Protein AF-A0A7V1H2S7-F1 (afdb_monomer_lite)

pLDDT: mean 94.38, std 7.22, range [58.91, 98.38]

Structure (mmCIF, N/CA/C/O backbone):
data_AF-A0A7V1H2S7-F1
#
_entry.id   AF-A0A7V1H2S7-F1
#
loop_
_atom_site.group_PDB
_atom_site.id
_atom_site.type_symbol
_atom_site.label_atom_id
_atom_site.label_alt_id
_atom_site.label_comp_id
_atom_site.label_asym_id
_atom_site.label_entity_id
_atom_site.label_seq_id
_atom_site.pdbx_PDB_ins_code
_atom_site.Cartn_x
_atom_site.Cartn_y
_atom_site.Cartn_z
_atom_site.occupancy
_atom_site.B_iso_or_equiv
_atom_site.auth_seq_id
_atom_site.auth_comp_id
_atom_site.auth_asym_id
_atom_site.auth_atom_id
_atom_site.pdbx_PDB_model_num
ATOM 1 N N . MET A 1 1 ? 0.402 -9.601 0.481 1.00 65.44 1 MET A N 1
ATOM 2 C CA . MET A 1 1 ? 0.838 -9.613 1.892 1.00 65.44 1 MET A CA 1
ATOM 3 C C . MET A 1 1 ? 0.077 -8.519 2.628 1.00 65.44 1 MET A C 1
ATOM 5 O O . MET A 1 1 ? 0.128 -7.381 2.176 1.00 65.44 1 MET A O 1
ATOM 9 N N . LEU A 1 2 ? -0.687 -8.859 3.667 1.00 79.81 2 LEU A N 1
ATOM 10 C CA . LEU A 1 2 ? -1.439 -7.904 4.492 1.00 79.81 2 LEU A CA 1
ATOM 11 C C . LEU A 1 2 ? -0.953 -8.026 5.936 1.00 79.81 2 LEU A C 1
ATOM 13 O O . LEU A 1 2 ? -0.619 -9.126 6.366 1.00 79.81 2 LEU A O 1
ATOM 17 N N . HIS A 1 3 ? -0.898 -6.906 6.658 1.00 83.94 3 HIS A N 1
ATOM 18 C CA . HIS A 1 3 ? -0.468 -6.825 8.065 1.00 83.94 3 HIS A CA 1
ATOM 19 C C . HIS A 1 3 ? 0.950 -7.337 8.378 1.00 83.94 3 HIS A C 1
ATOM 21 O O . HIS A 1 3 ? 1.317 -7.465 9.543 1.00 83.94 3 HIS A O 1
ATOM 27 N N . THR A 1 4 ? 1.770 -7.601 7.368 1.00 92.94 4 THR A N 1
ATOM 28 C CA . THR A 1 4 ? 3.176 -7.974 7.533 1.00 92.94 4 THR A CA 1
ATOM 29 C C . THR A 1 4 ? 4.074 -6.745 7.531 1.00 92.94 4 THR A C 1
ATOM 31 O O . THR A 1 4 ? 3.694 -5.696 7.014 1.00 92.94 4 THR A O 1
ATOM 34 N N . LYS A 1 5 ? 5.304 -6.882 8.042 1.00 94.00 5 LYS A N 1
ATOM 35 C CA . LYS A 1 5 ? 6.319 -5.819 7.970 1.00 94.00 5 LYS A CA 1
ATOM 36 C C . LYS A 1 5 ? 6.494 -5.291 6.541 1.00 94.00 5 LYS A C 1
ATOM 38 O O . LYS A 1 5 ? 6.441 -4.092 6.326 1.00 94.00 5 LYS A O 1
ATOM 43 N N . GLU A 1 6 ? 6.575 -6.192 5.565 1.00 93.19 6 GLU A N 1
ATOM 44 C CA . GLU A 1 6 ? 6.689 -5.853 4.139 1.00 93.19 6 GLU A CA 1
ATOM 45 C C . GLU A 1 6 ? 5.517 -5.006 3.627 1.00 93.19 6 GLU A C 1
ATOM 47 O O . GLU A 1 6 ? 5.722 -4.084 2.847 1.00 93.19 6 GLU A O 1
ATOM 52 N N . HIS A 1 7 ? 4.291 -5.274 4.088 1.00 94.69 7 HIS A N 1
ATOM 53 C CA . HIS A 1 7 ? 3.136 -4.458 3.722 1.00 94.69 7 HIS A CA 1
ATOM 54 C C . HIS A 1 7 ? 3.272 -3.021 4.236 1.00 94.69 7 HIS A C 1
ATOM 56 O O . HIS A 1 7 ? 3.011 -2.081 3.490 1.00 94.69 7 HIS A O 1
ATOM 62 N N . TYR A 1 8 ? 3.684 -2.851 5.495 1.00 96.50 8 TYR A N 1
ATOM 63 C CA . TYR A 1 8 ? 3.861 -1.529 6.098 1.00 96.50 8 TYR A CA 1
ATOM 64 C C . TYR A 1 8 ? 5.069 -0.781 5.528 1.00 96.50 8 TYR A C 1
ATOM 66 O O . TYR A 1 8 ? 4.984 0.425 5.323 1.00 96.50 8 TYR A O 1
ATOM 74 N N . ASP A 1 9 ? 6.161 -1.484 5.226 1.00 96.50 9 ASP A N 1
ATOM 75 C CA . ASP A 1 9 ? 7.335 -0.902 4.571 1.00 96.50 9 ASP A CA 1
ATOM 76 C C . ASP A 1 9 ? 6.954 -0.367 3.180 1.00 96.50 9 ASP A C 1
ATOM 78 O O . ASP A 1 9 ? 7.253 0.781 2.849 1.00 96.50 9 ASP A O 1
ATOM 82 N N . LEU A 1 10 ? 6.209 -1.161 2.403 1.00 96.69 10 LEU A N 1
ATOM 83 C CA . LEU A 1 10 ? 5.718 -0.764 1.085 1.00 96.69 10 LEU A CA 1
ATOM 84 C C . LEU A 1 10 ? 4.710 0.392 1.160 1.00 96.69 10 LEU A C 1
ATOM 86 O O . LEU A 1 10 ? 4.757 1.301 0.337 1.00 96.69 10 LEU A O 1
ATOM 90 N N . MET A 1 11 ? 3.816 0.374 2.152 1.00 97.50 11 MET A N 1
ATOM 91 C CA . MET A 1 11 ? 2.879 1.467 2.424 1.00 97.50 11 MET A CA 1
ATOM 92 C C . MET A 1 11 ? 3.613 2.764 2.766 1.00 97.50 11 MET A C 1
ATOM 94 O O . MET A 1 11 ? 3.279 3.808 2.232 1.00 97.50 11 MET A O 1
ATOM 98 N N . ASN A 1 12 ? 4.641 2.706 3.612 1.00 98.00 12 ASN A N 1
ATOM 99 C CA . ASN A 1 12 ? 5.436 3.877 3.976 1.00 98.00 12 ASN A CA 1
ATOM 100 C C . ASN A 1 12 ? 6.205 4.446 2.775 1.00 98.00 12 ASN A C 1
ATOM 102 O O . ASN A 1 12 ? 6.335 5.659 2.638 1.00 98.00 12 ASN A O 1
ATOM 106 N N . GLN A 1 13 ? 6.721 3.582 1.898 1.00 98.00 13 GLN A N 1
ATOM 107 C CA . GLN A 1 13 ? 7.336 4.031 0.653 1.00 98.00 13 GLN A CA 1
ATOM 108 C C . GLN A 1 13 ? 6.308 4.728 -0.249 1.00 98.00 13 GLN A C 1
ATOM 110 O O . GLN A 1 13 ? 6.554 5.844 -0.699 1.00 98.00 13 GLN A O 1
ATOM 115 N N . PHE A 1 14 ? 5.141 4.110 -0.437 1.00 98.25 14 PHE A N 1
ATOM 116 C CA . PHE A 1 14 ? 4.044 4.690 -1.206 1.00 98.25 14 PHE A CA 1
ATOM 117 C C . PHE A 1 14 ? 3.590 6.044 -0.636 1.00 98.25 14 PHE A C 1
ATOM 119 O O . PHE A 1 14 ? 3.514 7.019 -1.374 1.00 98.25 14 PHE A O 1
ATOM 126 N N . ASP A 1 15 ? 3.376 6.147 0.679 1.00 98.19 15 ASP A N 1
ATOM 127 C CA . ASP A 1 15 ? 2.952 7.385 1.347 1.00 98.19 15 ASP A CA 1
ATOM 128 C C . ASP A 1 15 ? 3.958 8.535 1.136 1.00 98.19 15 ASP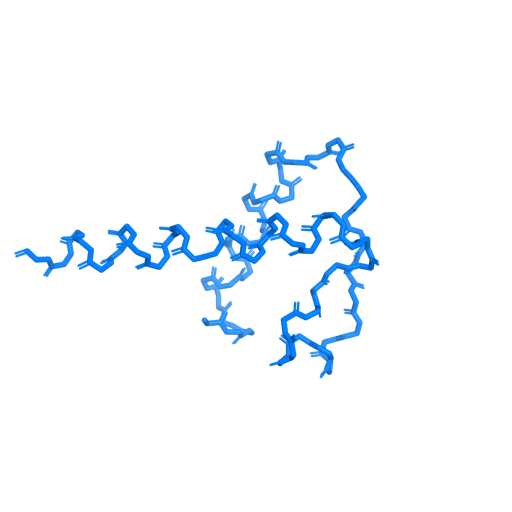 A C 1
ATOM 130 O O . ASP A 1 15 ? 3.572 9.700 1.057 1.00 98.19 15 ASP A O 1
ATOM 134 N N . LYS A 1 16 ? 5.256 8.228 1.018 1.00 98.12 16 LYS A N 1
ATOM 135 C CA . LYS A 1 1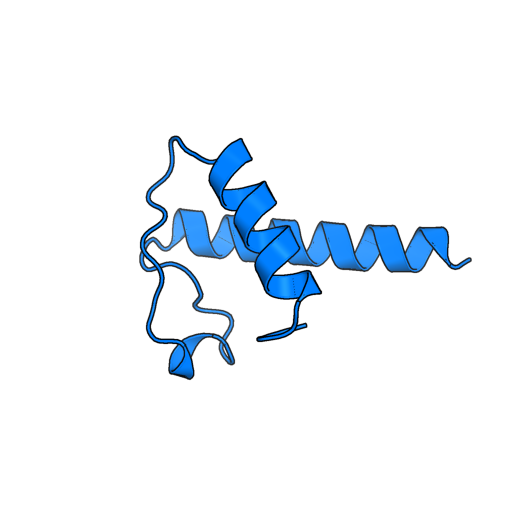6 ? 6.292 9.230 0.719 1.00 98.12 16 LYS A CA 1
ATOM 136 C C . LYS A 1 16 ? 6.257 9.669 -0.743 1.00 98.12 16 LYS A C 1
ATOM 138 O O . LYS A 1 16 ? 6.279 10.869 -1.018 1.00 98.12 16 LYS A O 1
ATOM 143 N N . GLU A 1 17 ? 6.210 8.710 -1.665 1.00 98.00 17 GLU A N 1
ATOM 144 C CA . GLU A 1 17 ? 6.220 8.956 -3.115 1.00 98.00 17 GLU A CA 1
ATOM 145 C C . GLU A 1 17 ? 4.951 9.677 -3.589 1.00 98.00 17 GLU A C 1
ATOM 147 O O . GLU A 1 17 ? 5.015 10.562 -4.441 1.00 98.00 17 GLU A O 1
ATOM 152 N N . PHE A 1 18 ? 3.808 9.347 -2.987 1.00 97.69 18 PHE A N 1
ATOM 153 C CA . PHE A 1 18 ? 2.487 9.883 -3.311 1.00 97.69 18 PHE A CA 1
ATOM 154 C C . PHE A 1 18 ? 1.969 10.824 -2.217 1.00 97.69 18 PHE A C 1
ATOM 156 O O . PHE A 1 18 ? 0.765 10.935 -2.002 1.00 97.69 18 PHE A O 1
ATOM 163 N N . SER A 1 19 ? 2.874 11.540 -1.540 1.00 97.62 19 SER A N 1
ATOM 164 C CA . SER A 1 19 ? 2.554 12.475 -0.444 1.00 97.62 19 SER A CA 1
ATOM 165 C C . SER A 1 19 ? 1.615 13.625 -0.834 1.00 97.62 19 SER A C 1
ATOM 167 O O . SER A 1 19 ? 1.059 14.286 0.038 1.00 97.62 19 SER A O 1
ATOM 169 N N . TYR A 1 20 ? 1.418 13.855 -2.133 1.00 97.19 20 TYR A N 1
ATOM 170 C CA . TYR A 1 20 ? 0.470 14.825 -2.683 1.00 97.19 20 TYR A CA 1
ATOM 171 C C . TYR A 1 20 ? -0.971 14.292 -2.805 1.00 97.19 20 TYR A C 1
ATOM 173 O O . TYR A 1 20 ? -1.871 15.063 -3.133 1.00 97.19 20 TYR A O 1
ATOM 181 N N . MET A 1 21 ? -1.202 12.997 -2.570 1.00 97.44 21 MET A N 1
ATOM 182 C CA . MET A 1 21 ? -2.525 12.362 -2.608 1.00 97.44 21 MET A CA 1
ATOM 183 C C . MET A 1 21 ? -3.192 12.373 -1.224 1.00 97.44 21 MET A C 1
ATOM 185 O O . MET A 1 21 ? -2.557 12.640 -0.204 1.00 97.44 21 MET A O 1
ATOM 189 N N . ARG A 1 22 ? -4.483 12.020 -1.157 1.00 97.50 22 ARG A N 1
ATOM 190 C CA . ARG A 1 22 ? -5.159 11.763 0.123 1.00 97.50 22 ARG A CA 1
ATOM 191 C C . ARG A 1 22 ? -4.776 10.377 0.643 1.00 97.50 22 ARG A C 1
ATOM 193 O O . ARG A 1 22 ? -5.131 9.375 0.028 1.00 97.50 22 ARG A O 1
ATOM 200 N N . LEU A 1 23 ? -4.066 10.332 1.771 1.00 97.94 23 LEU A N 1
ATOM 201 C CA . LEU A 1 23 ? -3.452 9.118 2.335 1.00 97.94 23 LEU A CA 1
ATOM 202 C C . LEU A 1 23 ? -4.132 8.612 3.621 1.00 97.94 23 LEU A C 1
ATOM 204 O O . LEU A 1 23 ? -3.550 7.806 4.359 1.00 97.94 23 LEU A O 1
ATOM 208 N N . ASP A 1 24 ? -5.355 9.071 3.896 1.00 98.06 24 ASP A N 1
ATOM 209 C CA . ASP A 1 24 ? -6.164 8.574 5.009 1.00 98.06 24 ASP A CA 1
ATOM 210 C C . ASP A 1 24 ? -6.452 7.083 4.823 1.00 98.06 24 ASP A C 1
ATOM 212 O O . ASP A 1 24 ? -6.838 6.631 3.741 1.00 98.06 24 ASP A O 1
ATOM 216 N N . LYS A 1 25 ? -6.207 6.311 5.880 1.00 97.31 25 LYS A N 1
ATOM 217 C CA . LYS A 1 25 ? -6.269 4.849 5.867 1.00 97.31 25 LYS A CA 1
ATOM 218 C C . LYS A 1 25 ? -7.625 4.387 6.390 1.00 97.31 25 LYS A C 1
ATOM 220 O O . LYS A 1 25 ? -8.074 4.849 7.431 1.00 97.31 25 LYS A O 1
ATOM 225 N N . GLU A 1 26 ? -8.204 3.404 5.720 1.00 97.44 26 GLU A N 1
ATOM 226 C CA . GLU A 1 26 ? -9.458 2.756 6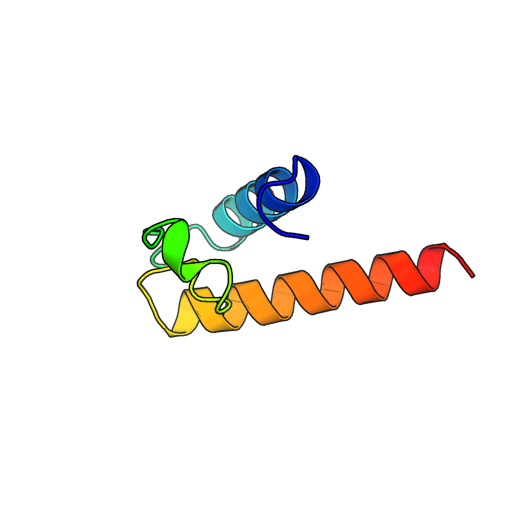.110 1.00 97.44 26 GLU A CA 1
ATOM 227 C C . GLU A 1 26 ? -9.299 1.844 7.333 1.00 97.44 26 GLU A C 1
ATOM 229 O O . GLU A 1 26 ? -8.181 1.450 7.699 1.00 97.44 26 GLU A O 1
ATOM 234 N N . ASP A 1 27 ? -10.425 1.434 7.934 1.00 96.38 27 ASP A N 1
ATOM 235 C CA . ASP A 1 27 ? -10.427 0.427 9.005 1.00 96.38 27 ASP A CA 1
ATOM 236 C C . ASP A 1 27 ? -9.693 -0.841 8.525 1.00 96.38 27 ASP A C 1
ATOM 238 O O . ASP A 1 27 ? -9.991 -1.409 7.470 1.00 96.38 27 ASP A O 1
ATOM 242 N N . LYS A 1 28 ? -8.744 -1.332 9.333 1.00 94.69 28 LYS A N 1
ATOM 243 C CA . LYS A 1 28 ? -7.949 -2.540 9.056 1.00 94.69 28 LYS A CA 1
ATOM 244 C C . LYS A 1 28 ? -8.801 -3.768 8.733 1.00 94.69 28 LYS A C 1
ATOM 246 O O . LYS A 1 28 ? -8.335 -4.651 8.015 1.00 94.69 28 LYS A O 1
ATOM 251 N N . LYS A 1 29 ? -10.047 -3.834 9.214 1.00 95.44 29 LYS A N 1
ATOM 252 C CA . LYS A 1 29 ? -11.009 -4.898 8.873 1.00 95.44 29 LYS A CA 1
ATOM 253 C C . LYS A 1 29 ? -11.354 -4.931 7.380 1.00 95.44 29 LYS A C 1
ATOM 255 O O . LYS A 1 29 ? -11.684 -5.993 6.854 1.00 95.44 29 LYS A O 1
ATOM 260 N N . LEU A 1 30 ? -11.277 -3.792 6.693 1.00 94.75 30 LEU A N 1
ATOM 261 C CA . LEU A 1 30 ? -11.567 -3.660 5.265 1.00 94.75 30 LEU A CA 1
ATOM 262 C C . LEU A 1 30 ? -10.355 -3.989 4.382 1.00 94.75 30 LEU A C 1
ATOM 264 O O . LEU A 1 30 ? -10.519 -4.304 3.202 1.00 94.75 30 LEU A O 1
ATOM 268 N N . TRP A 1 31 ? -9.148 -4.034 4.948 1.00 94.81 31 TRP A N 1
ATOM 269 C CA . TRP A 1 31 ? -7.912 -4.248 4.188 1.00 94.81 31 TRP A CA 1
ATOM 270 C C . TRP A 1 31 ? -7.871 -5.613 3.493 1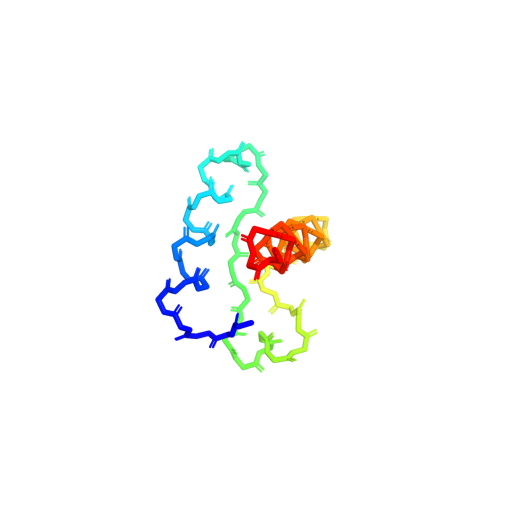.00 94.81 31 TRP A C 1
ATOM 272 O O . TRP A 1 31 ? -7.326 -5.733 2.394 1.00 94.81 31 TRP A O 1
ATOM 282 N N . GLY A 1 32 ? -8.515 -6.628 4.084 1.00 92.94 32 GLY A N 1
ATOM 283 C CA . GLY A 1 32 ? -8.712 -7.949 3.475 1.00 92.94 32 GLY A CA 1
ATOM 284 C C . GLY A 1 32 ? -9.482 -7.912 2.150 1.00 92.94 32 GLY A C 1
ATOM 285 O O . GLY A 1 32 ? -9.311 -8.795 1.315 1.00 92.94 32 GLY A O 1
ATOM 286 N N . LYS A 1 33 ? -10.274 -6.859 1.921 1.00 94.69 33 LYS A N 1
ATOM 287 C CA . LYS A 1 33 ? -11.007 -6.599 0.674 1.00 94.69 33 LYS A CA 1
ATOM 288 C C . LYS A 1 33 ? -10.247 -5.670 -0.277 1.00 94.69 33 LYS A C 1
ATOM 290 O O . LYS A 1 33 ? -10.818 -5.197 -1.250 1.00 94.69 33 LYS A O 1
ATOM 295 N N . SER A 1 34 ? -8.963 -5.416 -0.014 1.00 94.56 34 SER A N 1
ATOM 296 C CA . SER A 1 34 ? -8.141 -4.443 -0.748 1.00 94.56 34 SER A CA 1
ATOM 297 C C . SER A 1 34 ? -8.675 -3.007 -0.675 1.00 94.56 34 SER A C 1
ATOM 299 O O . SER A 1 34 ? -8.529 -2.236 -1.617 1.00 94.56 34 SER A O 1
ATOM 301 N N . ILE A 1 35 ? -9.275 -2.655 0.463 1.00 97.00 35 ILE A N 1
ATOM 302 C CA . ILE A 1 35 ? -9.703 -1.298 0.811 1.00 97.00 35 ILE A CA 1
ATOM 303 C C . ILE A 1 35 ? -8.747 -0.817 1.908 1.00 97.00 35 ILE A C 1
ATOM 305 O O . ILE A 1 35 ? -8.878 -1.222 3.059 1.00 97.00 35 ILE A O 1
ATOM 309 N N . ILE A 1 36 ? -7.709 -0.079 1.513 1.00 97.81 36 ILE A N 1
ATOM 310 C CA . ILE A 1 36 ? -6.601 0.379 2.365 1.00 97.81 36 ILE A CA 1
ATOM 311 C C . ILE A 1 36 ? -6.697 1.878 2.644 1.00 97.81 36 ILE A C 1
ATOM 313 O O . ILE A 1 36 ? -6.470 2.285 3.778 1.00 97.81 36 ILE A O 1
ATOM 317 N N . TYR A 1 37 ? -7.017 2.676 1.625 1.00 98.25 37 TYR A N 1
ATOM 318 C CA . TYR A 1 37 ? -7.173 4.127 1.732 1.00 98.25 37 TYR A CA 1
ATOM 319 C C . TYR A 1 37 ? -8.635 4.517 1.533 1.00 98.25 37 TYR A C 1
ATOM 321 O O . TYR A 1 37 ? -9.340 3.857 0.768 1.00 98.25 37 TYR A O 1
ATOM 329 N N . GLU A 1 38 ? -9.063 5.581 2.212 1.00 98.00 38 GLU A N 1
ATOM 330 C CA . GLU A 1 38 ? -10.438 6.099 2.131 1.00 98.00 38 GLU A CA 1
ATOM 331 C C . GLU A 1 38 ? -10.731 6.681 0.746 1.00 98.00 38 GLU A C 1
ATOM 333 O O . GLU A 1 38 ? -11.843 6.587 0.224 1.00 98.00 38 GLU A O 1
ATOM 338 N N . ASP A 1 39 ? -9.711 7.278 0.128 1.00 98.19 39 ASP A N 1
ATOM 339 C CA . ASP A 1 39 ? -9.813 7.788 -1.226 1.00 98.19 39 ASP A CA 1
ATOM 340 C C . ASP A 1 39 ? -9.735 6.655 -2.260 1.00 98.19 39 ASP A C 1
ATOM 342 O O . ASP A 1 39 ? -8.810 5.834 -2.274 1.00 98.19 39 ASP A O 1
ATOM 346 N N . GLY A 1 40 ? -10.721 6.621 -3.158 1.00 97.69 40 GLY A N 1
ATOM 347 C CA . GLY A 1 40 ? -10.849 5.563 -4.152 1.00 97.69 40 GLY A CA 1
ATOM 348 C C . GLY A 1 40 ? -9.734 5.561 -5.199 1.00 97.69 40 GLY A C 1
ATOM 349 O O . GLY A 1 40 ? -9.397 4.492 -5.715 1.00 97.69 40 GLY A O 1
ATOM 350 N N . GLU A 1 41 ? -9.161 6.720 -5.525 1.00 97.94 41 GLU A N 1
ATOM 351 C CA . GLU A 1 41 ? -8.049 6.832 -6.468 1.00 97.94 41 GLU A CA 1
ATOM 352 C C . GLU A 1 41 ? -6.745 6.384 -5.809 1.00 97.94 41 GLU A C 1
ATOM 354 O O . GLU A 1 41 ? -6.092 5.469 -6.325 1.00 97.94 41 GLU A O 1
ATOM 359 N N . THR A 1 42 ? -6.430 6.912 -4.621 1.00 98.38 42 THR A N 1
ATOM 360 C CA . THR A 1 42 ? -5.274 6.474 -3.824 1.00 98.38 42 THR A CA 1
ATOM 361 C C . THR A 1 42 ? -5.308 4.964 -3.593 1.00 98.38 42 THR A C 1
ATOM 363 O O . THR A 1 42 ? -4.304 4.275 -3.789 1.00 98.38 42 THR A O 1
ATOM 366 N N . ASN A 1 43 ? -6.468 4.407 -3.230 1.00 98.38 43 ASN A N 1
ATOM 367 C CA . ASN A 1 43 ? -6.591 2.978 -2.968 1.00 98.38 43 ASN A CA 1
ATOM 368 C C . ASN A 1 43 ? -6.321 2.121 -4.215 1.00 98.38 43 ASN A C 1
ATOM 370 O O . ASN A 1 43 ? -5.598 1.121 -4.137 1.00 98.38 43 ASN A O 1
ATOM 374 N N . LYS A 1 44 ? -6.874 2.507 -5.374 1.00 98.31 44 LYS A N 1
ATOM 375 C CA . LYS A 1 44 ? -6.617 1.819 -6.651 1.00 98.31 44 LYS A CA 1
ATOM 376 C C . LYS A 1 44 ? -5.135 1.870 -7.007 1.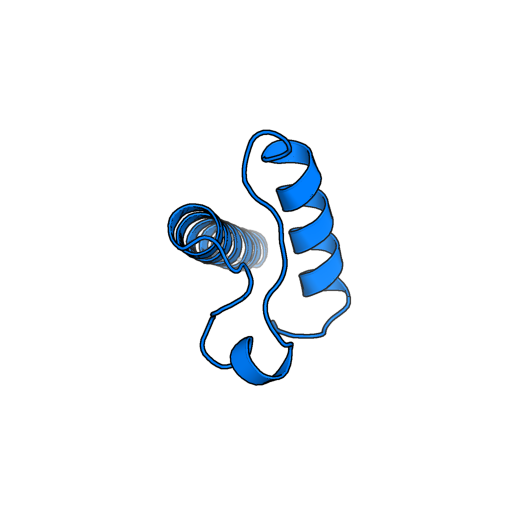00 98.31 44 LYS A C 1
ATOM 378 O O . LYS A 1 44 ? -4.566 0.843 -7.386 1.00 98.31 44 LYS A O 1
ATOM 383 N N . LEU A 1 45 ? -4.515 3.034 -6.835 1.00 98.19 45 LEU A N 1
ATOM 384 C CA . LEU A 1 45 ? -3.105 3.240 -7.128 1.00 98.19 45 LEU A CA 1
ATOM 385 C C . LEU A 1 45 ? -2.212 2.387 -6.220 1.00 98.19 45 LEU A C 1
ATOM 387 O O . LEU A 1 45 ? -1.340 1.678 -6.718 1.00 98.19 45 LEU A O 1
ATOM 391 N N . PHE A 1 46 ? -2.487 2.342 -4.913 1.00 98.06 46 PHE A N 1
ATOM 392 C CA . PHE A 1 46 ? -1.745 1.485 -3.987 1.00 98.06 46 PHE A CA 1
ATOM 393 C C . PHE A 1 46 ? -1.917 -0.010 -4.289 1.00 98.06 46 PHE A C 1
ATOM 395 O O . PHE A 1 46 ? -0.971 -0.794 -4.165 1.00 98.06 46 PHE A O 1
ATOM 402 N N . CYS A 1 47 ? -3.108 -0.437 -4.718 1.00 97.19 47 CYS A N 1
ATOM 403 C CA . CYS A 1 47 ? -3.329 -1.818 -5.145 1.00 97.19 47 CYS A CA 1
ATOM 404 C C . CYS A 1 47 ? -2.477 -2.180 -6.370 1.00 97.19 47 CYS A C 1
ATOM 406 O O . CYS A 1 47 ? -1.852 -3.244 -6.380 1.00 97.19 47 CYS A O 1
ATOM 408 N N . ALA A 1 48 ? -2.402 -1.294 -7.367 1.00 97.50 48 ALA A N 1
ATOM 409 C CA . ALA A 1 48 ? -1.541 -1.476 -8.535 1.00 97.50 48 ALA A CA 1
ATOM 410 C C . ALA A 1 48 ? -0.052 -1.483 -8.149 1.00 97.50 48 ALA A C 1
ATOM 412 O O . ALA A 1 48 ? 0.684 -2.385 -8.549 1.00 97.50 48 ALA A O 1
ATOM 413 N N . TYR A 1 49 ? 0.365 -0.543 -7.297 1.00 97.19 49 TYR A N 1
ATOM 414 C CA . TYR A 1 49 ? 1.728 -0.435 -6.771 1.00 97.19 49 TYR A CA 1
ATOM 415 C C . TYR A 1 49 ? 2.179 -1.735 -6.084 1.00 97.19 49 TYR A C 1
ATOM 417 O O . TYR A 1 49 ? 3.226 -2.304 -6.397 1.00 97.19 49 TYR A O 1
ATOM 425 N N . ARG A 1 50 ? 1.321 -2.291 -5.220 1.00 95.31 50 ARG A N 1
ATOM 426 C CA . ARG A 1 50 ? 1.522 -3.605 -4.590 1.00 95.31 50 ARG A CA 1
ATOM 427 C C . ARG A 1 50 ? 1.661 -4.746 -5.590 1.00 95.31 50 ARG A C 1
ATOM 429 O O . ARG A 1 50 ? 2.505 -5.617 -5.386 1.00 95.31 50 ARG A O 1
ATOM 436 N N . HIS A 1 51 ? 0.824 -4.788 -6.625 1.00 95.06 51 HIS A N 1
ATOM 437 C CA . HIS A 1 51 ? 0.926 -5.826 -7.652 1.00 95.06 51 HIS A CA 1
ATOM 438 C C . HIS A 1 51 ? 2.253 -5.738 -8.410 1.00 95.06 51 HIS A C 1
ATOM 440 O O . HIS A 1 51 ? 2.902 -6.768 -8.588 1.00 95.06 51 HIS A O 1
ATOM 446 N N . GLY A 1 52 ? 2.692 -4.529 -8.775 1.00 95.81 52 GLY A N 1
ATOM 447 C CA . GLY A 1 52 ? 3.993 -4.303 -9.407 1.00 95.81 52 GLY A CA 1
ATOM 448 C C . GLY A 1 52 ? 5.156 -4.795 -8.544 1.00 95.81 52 GLY A C 1
ATOM 449 O O . GLY A 1 52 ? 6.014 -5.530 -9.028 1.00 95.81 52 GLY A O 1
ATOM 450 N N . TYR A 1 53 ? 5.137 -4.486 -7.245 1.00 94.94 53 TYR A N 1
ATOM 451 C CA . TYR A 1 53 ? 6.151 -4.961 -6.30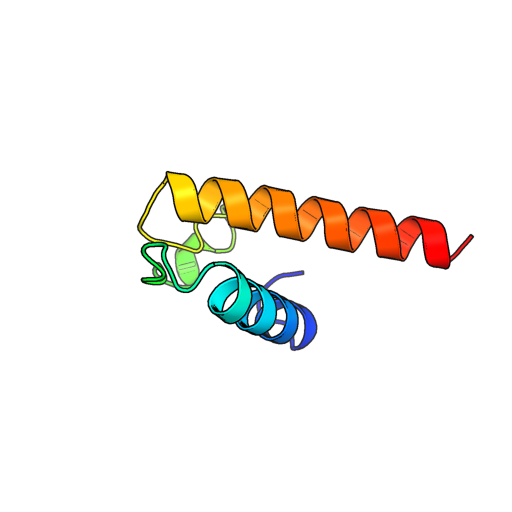2 1.00 94.94 53 TYR A CA 1
ATOM 452 C C . TYR A 1 53 ? 6.207 -6.497 -6.215 1.00 94.94 53 TYR A C 1
ATOM 454 O O . TYR A 1 53 ? 7.280 -7.097 -6.311 1.00 94.94 53 TYR A O 1
ATOM 462 N N . VAL A 1 54 ? 5.049 -7.157 -6.075 1.00 93.00 54 VAL A N 1
ATOM 463 C CA . VAL A 1 54 ? 4.974 -8.629 -6.019 1.00 93.00 54 VAL A CA 1
ATOM 464 C C . VAL A 1 54 ? 5.480 -9.257 -7.318 1.00 93.00 54 VAL A C 1
ATOM 466 O O . VAL A 1 54 ? 6.197 -10.256 -7.272 1.00 93.00 54 VAL A O 1
ATOM 469 N N . PHE A 1 55 ? 5.139 -8.668 -8.464 1.00 95.00 55 PHE A N 1
ATOM 470 C CA . PHE A 1 55 ? 5.606 -9.125 -9.768 1.00 95.00 55 PHE A CA 1
ATOM 471 C C . PHE A 1 55 ? 7.128 -8.991 -9.915 1.00 95.00 55 PHE A C 1
ATOM 473 O O . PHE A 1 55 ? 7.786 -9.963 -10.280 1.00 95.00 55 PHE A O 1
ATOM 480 N N . GLY A 1 56 ? 7.702 -7.839 -9.551 1.00 94.75 56 GLY A N 1
ATOM 481 C CA . GLY A 1 56 ? 9.153 -7.619 -9.580 1.00 94.75 56 GLY A CA 1
ATOM 482 C C . GLY A 1 56 ? 9.914 -8.629 -8.718 1.00 94.75 56 GLY A C 1
ATOM 483 O O . GLY A 1 56 ? 10.848 -9.272 -9.190 1.00 94.75 56 GLY A O 1
ATOM 484 N N . LYS A 1 57 ? 9.432 -8.873 -7.495 1.00 92.25 57 LYS A N 1
ATOM 485 C CA . LYS A 1 57 ? 9.997 -9.880 -6.583 1.00 92.25 57 LYS A CA 1
ATOM 486 C C . LYS A 1 57 ? 9.886 -11.311 -7.116 1.00 92.25 57 LYS A C 1
ATOM 488 O O . LYS A 1 57 ? 10.728 -12.151 -6.810 1.00 92.25 57 LYS A O 1
ATOM 493 N N . ALA A 1 58 ? 8.840 -11.623 -7.881 1.00 92.06 58 ALA A N 1
ATOM 494 C CA . ALA A 1 58 ? 8.690 -12.932 -8.513 1.00 92.06 58 ALA A CA 1
ATOM 495 C C . ALA A 1 58 ? 9.683 -13.136 -9.670 1.00 92.06 58 ALA A C 1
ATOM 497 O O . ALA A 1 58 ? 10.140 -14.260 -9.870 1.00 92.06 58 ALA A O 1
ATOM 498 N N . ILE A 1 59 ? 10.024 -12.070 -10.404 1.00 94.44 59 ILE A N 1
ATOM 499 C CA . ILE A 1 59 ? 11.030 -12.105 -11.475 1.00 94.44 59 ILE A CA 1
ATOM 500 C C . ILE A 1 59 ? 12.447 -12.191 -10.905 1.00 94.44 59 ILE A C 1
ATOM 502 O O . ILE A 1 59 ? 13.217 -13.008 -11.386 1.00 94.44 59 ILE A O 1
ATOM 506 N N . GLU A 1 60 ? 12.782 -11.414 -9.871 1.00 91.19 60 GLU A N 1
ATOM 507 C CA . GLU A 1 60 ? 14.111 -11.432 -9.226 1.00 91.19 60 GLU A CA 1
ATOM 508 C C . GLU A 1 60 ? 14.507 -12.826 -8.703 1.00 91.19 60 GLU A C 1
ATOM 510 O O . GLU A 1 60 ? 15.682 -13.163 -8.612 1.00 91.19 60 GLU A O 1
ATOM 515 N N . ARG A 1 61 ? 13.516 -13.650 -8.350 1.00 74.56 61 ARG A N 1
ATOM 516 C CA . ARG A 1 61 ? 13.712 -15.012 -7.834 1.00 74.56 61 ARG A CA 1
ATOM 517 C C . ARG A 1 61 ? 13.888 -16.084 -8.920 1.00 74.56 61 ARG A C 1
ATOM 519 O O . ARG A 1 61 ? 14.011 -17.252 -8.550 1.00 74.56 61 ARG A O 1
ATOM 526 N N . ARG A 1 62 ? 13.815 -15.733 -10.208 1.00 58.91 62 ARG A N 1
ATOM 527 C CA . ARG A 1 62 ? 14.066 -16.646 -11.338 1.00 58.91 62 ARG A CA 1
ATOM 528 C C . ARG A 1 62 ? 15.519 -16.587 -11.776 1.00 58.91 62 ARG A C 1
ATOM 530 O O . ARG A 1 62 ? 16.024 -17.671 -12.131 1.00 58.91 62 ARG A O 1
#

Sequence (62 aa):
MLHTKEHYDLMNQFDKEFSYMRLDKEDKKLWGKSIIYEDGETNKLFCAYRHGYVFGKAIERR

Secondary structure (DSSP, 8-state):
--SSHHHHHHHHHHHHHTTTS--PBPPGGGGGGT--BSSHHHHHHHHHHHHHHHHHHHHHT-

Foldseek 3Di:
DAPDPVLVVLLVVLCVVVVVDQSAFDDSVCVVVQRGHPDPVSSVVSVVSVVVVVVVVVVVVD

Radius of gyration: 11.75 Å; chains: 1; bounding box: 26×32×20 Å